Protein AF-A0ABD0RH46-F1 (afdb_monomer)

Sequence (51 aa):
FCLELFSPHRKGETIKACKTETDGRLVMGKHQSYRLSAPSEEEREDWIQAI

Radius of gyration: 13.4 Å; Cα contacts (8 Å, |Δi|>4): 67; chains: 1; bounding box: 29×16×32 Å

Solvent-accessible surface area (backbone atoms only — not comparable to full-atom values): 3229 Å² total; per-residue (Å²): 70,77,52,72,53,65,51,86,90,48,74,86,42,65,44,94,48,72,44,70,47,98,88,68,48,80,41,76,44,83,40,47,54,50,77,47,74,31,96,38,66,68,56,35,49,55,53,61,75,74,106

Organism: Cirrhinus mrigala (NCBI:txid683832)

Structure (mmCIF, N/CA/C/O backbone):
data_AF-A0ABD0RH46-F1
#
_entry.id   AF-A0ABD0RH46-F1
#
loop_
_atom_site.group_PDB
_atom_site.id
_atom_site.type_symbol
_atom_site.label_atom_id
_atom_site.label_alt_id
_atom_site.label_comp_id
_atom_site.label_asym_id
_atom_site.label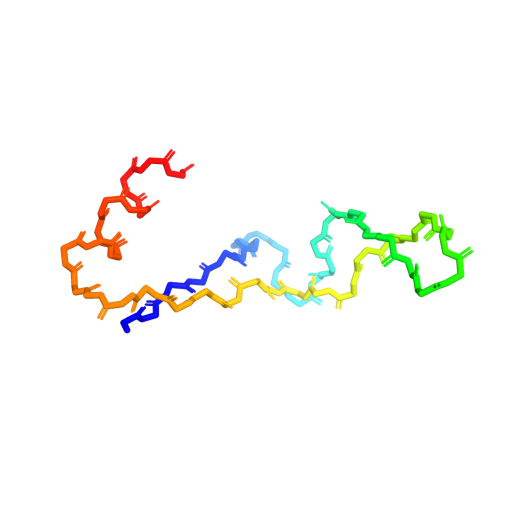_entity_id
_atom_site.label_seq_id
_atom_site.pdb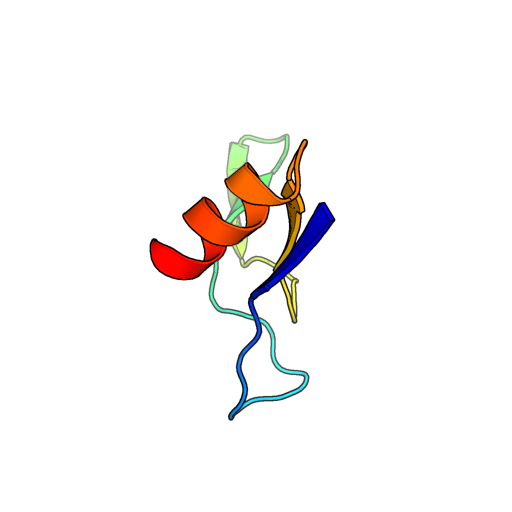x_PDB_ins_code
_atom_site.Cartn_x
_atom_site.Cartn_y
_atom_site.Cartn_z
_atom_site.occupancy
_atom_site.B_iso_or_equiv
_atom_site.auth_seq_id
_atom_site.auth_comp_id
_atom_site.auth_asym_id
_atom_site.auth_atom_id
_atom_site.pdbx_PDB_mode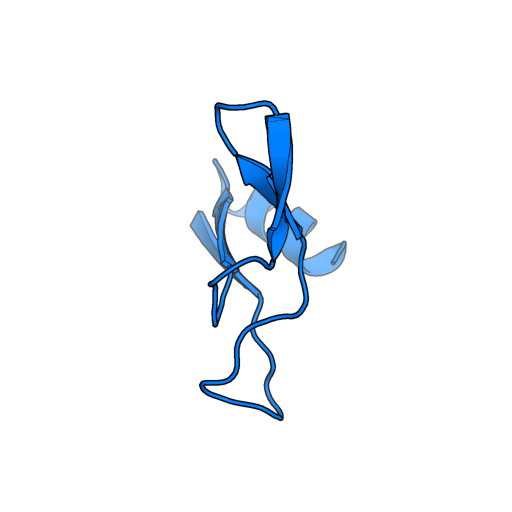l_num
ATOM 1 N N . PHE A 1 1 ? -8.354 7.223 7.004 1.00 93.50 1 PHE A N 1
ATOM 2 C CA . PHE A 1 1 ? -7.801 6.488 8.161 1.00 93.50 1 PHE A CA 1
ATOM 3 C C . PHE A 1 1 ? -6.631 5.652 7.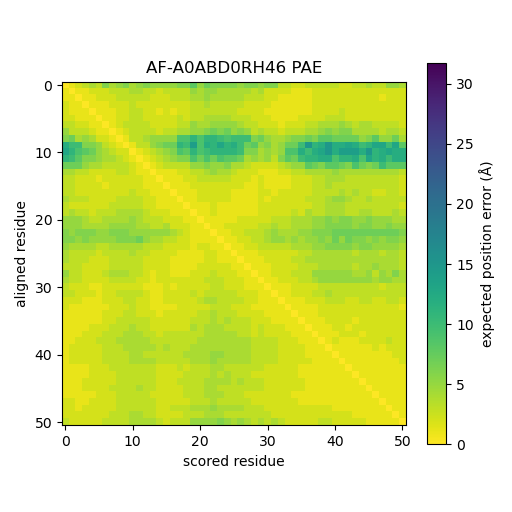668 1.00 93.50 1 PHE A C 1
ATOM 5 O O . PHE A 1 1 ? -6.830 4.894 6.735 1.00 93.50 1 PHE A O 1
ATOM 12 N N . CYS A 1 2 ? -5.406 5.832 8.175 1.00 96.81 2 CYS A N 1
ATOM 13 C CA . CYS A 1 2 ? -4.214 5.250 7.531 1.00 96.81 2 CYS A CA 1
ATOM 14 C C . CYS A 1 2 ? -3.646 4.041 8.282 1.00 96.81 2 CYS A C 1
ATOM 16 O O . CYS A 1 2 ? -3.650 4.036 9.512 1.00 96.81 2 CYS A O 1
ATOM 18 N N . LEU A 1 3 ? -3.092 3.085 7.533 1.00 96.56 3 LEU A N 1
ATOM 19 C CA . LEU A 1 3 ? -2.234 2.002 8.026 1.00 96.56 3 LEU A CA 1
ATOM 20 C C . LEU A 1 3 ? -0.946 1.924 7.187 1.00 96.56 3 LEU A C 1
ATOM 22 O O . LEU A 1 3 ? -0.888 2.458 6.077 1.00 96.56 3 LEU A O 1
ATOM 26 N N . GLU A 1 4 ? 0.099 1.290 7.716 1.00 96.19 4 GLU A N 1
ATOM 27 C CA . GLU A 1 4 ? 1.401 1.200 7.050 1.00 96.19 4 GLU A CA 1
ATOM 28 C C . GLU A 1 4 ? 1.998 -0.204 7.175 1.00 96.19 4 GLU A C 1
ATOM 30 O O . GLU A 1 4 ? 2.209 -0.701 8.278 1.00 96.19 4 GLU A O 1
ATOM 35 N N . LEU A 1 5 ? 2.302 -0.824 6.034 1.00 95.31 5 LEU A N 1
ATOM 36 C CA . LEU A 1 5 ? 3.033 -2.085 5.960 1.00 95.31 5 LEU A CA 1
ATOM 37 C C . LEU A 1 5 ? 4.524 -1.780 5.835 1.00 95.31 5 LEU A C 1
ATOM 39 O O . LEU A 1 5 ? 4.952 -1.141 4.870 1.00 95.31 5 LEU A O 1
ATOM 43 N N . PHE A 1 6 ? 5.318 -2.240 6.796 1.00 94.69 6 PHE A N 1
ATOM 44 C CA . PHE A 1 6 ? 6.765 -2.045 6.823 1.00 94.69 6 PHE A CA 1
ATOM 45 C C . PHE A 1 6 ? 7.473 -3.279 7.386 1.00 94.69 6 PHE A C 1
ATOM 47 O O . PHE A 1 6 ? 6.878 -4.081 8.099 1.00 94.69 6 PHE A O 1
ATOM 54 N N . SER A 1 7 ? 8.762 -3.434 7.075 1.00 93.31 7 SER A N 1
ATOM 55 C CA . SER A 1 7 ? 9.591 -4.481 7.681 1.00 93.31 7 SER A CA 1
ATOM 56 C C . SER A 1 7 ? 10.175 -3.982 9.008 1.00 93.31 7 SER A C 1
ATOM 58 O O . SER A 1 7 ? 11.028 -3.088 8.982 1.00 93.31 7 SER A O 1
ATOM 60 N N . PRO A 1 8 ? 9.784 -4.541 10.169 1.00 90.56 8 PRO A N 1
ATOM 61 C CA . PRO A 1 8 ? 10.303 -4.087 11.459 1.00 90.56 8 PRO A CA 1
ATOM 62 C C . PRO A 1 8 ? 11.784 -4.441 11.645 1.00 90.56 8 PRO A C 1
ATOM 64 O O . PRO A 1 8 ? 12.519 -3.707 12.300 1.00 90.56 8 PRO A O 1
ATOM 67 N N . HIS A 1 9 ? 12.240 -5.539 11.037 1.00 89.12 9 HIS A N 1
ATOM 68 C CA . HIS A 1 9 ? 13.612 -6.032 11.180 1.00 89.12 9 HIS A CA 1
ATOM 69 C C . HIS A 1 9 ? 14.590 -5.427 10.174 1.00 89.12 9 HIS A C 1
ATOM 71 O O . HIS A 1 9 ? 15.796 -5.472 10.397 1.00 89.12 9 HIS A O 1
ATOM 77 N N . ARG A 1 10 ? 14.090 -4.879 9.061 1.00 84.75 10 ARG A N 1
ATOM 78 C CA . ARG A 1 10 ? 14.915 -4.321 7.980 1.00 84.75 10 ARG A CA 1
ATOM 79 C C . ARG A 1 10 ? 14.469 -2.905 7.645 1.00 84.75 10 ARG A C 1
ATOM 81 O O . ARG A 1 10 ? 14.045 -2.599 6.533 1.00 84.75 10 ARG A O 1
ATOM 88 N N . LYS A 1 11 ? 14.515 -2.048 8.665 1.00 81.69 11 LYS A N 1
ATOM 89 C CA . LYS A 1 11 ? 14.130 -0.642 8.554 1.00 81.69 11 LYS A CA 1
ATOM 90 C C . LYS A 1 11 ? 15.000 0.056 7.504 1.00 81.69 11 LYS A C 1
ATOM 92 O O . LYS A 1 11 ? 16.221 0.056 7.617 1.00 81.69 11 LYS A O 1
ATOM 97 N N . GLY A 1 12 ? 14.359 0.671 6.513 1.00 81.44 12 GLY A N 1
ATOM 98 C CA . GLY A 1 12 ? 15.028 1.383 5.419 1.00 81.44 12 GLY A CA 1
ATOM 99 C C . GLY A 1 12 ? 15.321 0.531 4.181 1.00 81.44 12 GLY A C 1
ATOM 100 O O . GLY A 1 12 ? 15.705 1.081 3.150 1.00 81.44 12 GLY A O 1
ATOM 101 N N . GLU A 1 13 ? 15.107 -0.786 4.235 1.00 91.94 13 GLU A N 1
ATOM 102 C CA . GLU A 1 13 ? 15.220 -1.639 3.052 1.00 91.94 13 GLU A CA 1
ATOM 103 C C . GLU A 1 13 ? 13.939 -1.639 2.213 1.00 91.94 13 GLU A C 1
ATOM 105 O O . GLU A 1 13 ? 12.826 -1.491 2.717 1.00 91.94 13 GLU A O 1
ATOM 110 N N . THR A 1 14 ? 14.102 -1.853 0.907 1.00 94.44 14 THR A N 1
ATOM 111 C CA . THR A 1 14 ? 12.985 -2.004 -0.027 1.00 94.44 14 THR A CA 1
ATOM 112 C C . THR A 1 14 ? 12.204 -3.284 0.267 1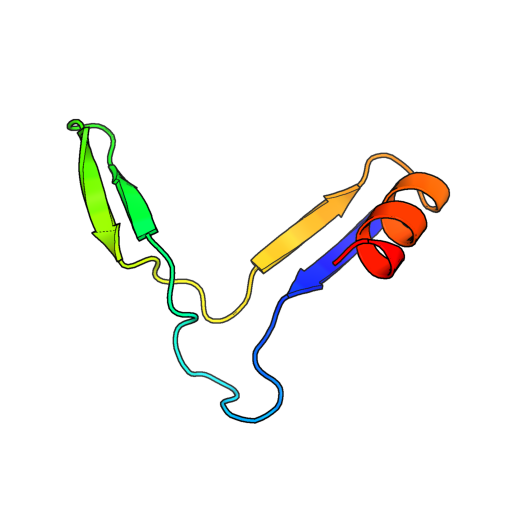.00 94.44 14 THR A C 1
ATOM 114 O O . THR A 1 14 ? 12.766 -4.382 0.317 1.00 94.44 14 THR A O 1
ATOM 117 N N . ILE A 1 15 ? 10.883 -3.161 0.396 1.00 95.19 15 ILE A N 1
ATOM 118 C CA . ILE A 1 15 ? 9.975 -4.300 0.511 1.00 95.19 15 ILE A CA 1
ATOM 119 C C . ILE A 1 15 ? 9.975 -5.065 -0.810 1.00 95.19 15 ILE A C 1
ATOM 121 O O . ILE A 1 15 ? 9.742 -4.502 -1.883 1.00 95.19 15 ILE A O 1
ATOM 125 N N . LYS A 1 16 ? 10.190 -6.379 -0.726 1.00 95.62 16 LYS A N 1
ATOM 126 C CA . LYS A 1 16 ? 10.124 -7.271 -1.882 1.00 95.62 16 LYS A CA 1
ATOM 127 C C . LYS A 1 16 ? 8.694 -7.312 -2.428 1.00 95.62 16 LYS A C 1
ATOM 129 O O . LYS A 1 16 ? 7.824 -7.950 -1.850 1.00 95.62 16 LYS A O 1
ATOM 134 N N . ALA A 1 17 ? 8.483 -6.656 -3.562 1.00 96.88 17 ALA A N 1
ATOM 135 C CA . ALA A 1 17 ? 7.213 -6.598 -4.277 1.00 96.88 17 ALA A CA 1
ATOM 136 C C . ALA A 1 17 ? 7.459 -6.429 -5.784 1.00 96.88 17 ALA A C 1
ATOM 138 O O . ALA A 1 17 ? 8.573 -6.097 -6.202 1.00 96.88 17 ALA A O 1
ATOM 139 N N . CYS A 1 18 ? 6.419 -6.608 -6.597 1.00 97.38 18 CYS A N 1
ATOM 140 C CA . CYS A 1 18 ? 6.445 -6.282 -8.021 1.00 97.38 18 CYS A CA 1
ATOM 141 C C . CYS A 1 18 ? 5.262 -5.385 -8.395 1.00 97.38 18 CYS A C 1
ATOM 143 O O . CYS A 1 18 ? 4.245 -5.369 -7.704 1.00 97.38 18 CYS A O 1
ATOM 145 N N . LYS A 1 19 ? 5.415 -4.622 -9.475 1.00 97.56 19 LYS A N 1
ATOM 146 C CA . LYS A 1 19 ? 4.338 -3.853 -10.099 1.00 97.56 19 LYS A CA 1
ATOM 147 C C . LYS A 1 19 ? 4.498 -3.863 -11.613 1.00 97.56 19 LYS A C 1
ATOM 149 O O . LYS A 1 19 ? 5.593 -4.103 -12.120 1.00 97.56 19 LYS A O 1
ATOM 154 N N . THR A 1 20 ? 3.423 -3.539 -12.310 1.00 98.12 20 THR A N 1
ATOM 155 C CA . THR A 1 20 ? 3.445 -3.327 -13.757 1.00 98.12 20 THR A CA 1
ATOM 156 C C . THR A 1 20 ? 3.698 -1.848 -14.050 1.00 98.12 20 THR A C 1
ATOM 158 O O . THR A 1 20 ? 3.118 -0.972 -13.404 1.00 98.12 20 THR A O 1
ATOM 161 N N . GLU A 1 21 ? 4.596 -1.550 -14.984 1.00 96.62 21 GLU A N 1
ATOM 162 C CA . GLU A 1 21 ? 4.767 -0.203 -15.537 1.00 96.62 21 GLU A CA 1
ATOM 163 C C . GLU A 1 21 ? 3.740 0.073 -16.642 1.00 96.62 21 GLU A C 1
ATOM 165 O O . GLU A 1 21 ? 3.024 -0.817 -17.096 1.00 96.62 21 GLU A O 1
ATOM 170 N N . THR A 1 22 ? 3.630 1.331 -17.069 1.00 96.94 22 THR A N 1
ATOM 171 C CA . THR A 1 22 ? 2.662 1.752 -18.098 1.00 96.94 22 THR A CA 1
ATOM 172 C C . THR A 1 22 ? 2.875 1.064 -19.447 1.00 96.94 22 THR A C 1
ATOM 174 O O . THR A 1 22 ? 1.949 0.998 -20.246 1.00 96.94 22 THR A O 1
ATOM 177 N N . ASP A 1 23 ? 4.080 0.552 -19.698 1.00 96.94 23 ASP A N 1
ATOM 178 C CA . ASP A 1 23 ? 4.447 -0.220 -20.889 1.00 96.94 23 ASP A CA 1
ATOM 179 C C . ASP A 1 23 ? 4.150 -1.729 -20.759 1.00 96.94 23 ASP A C 1
ATOM 181 O O . ASP A 1 23 ? 4.445 -2.499 -21.671 1.00 96.94 23 ASP A O 1
ATOM 185 N N . GLY A 1 24 ? 3.563 -2.167 -19.639 1.00 97.12 24 GLY A N 1
ATOM 186 C CA . GLY A 1 24 ? 3.208 -3.563 -19.382 1.00 97.12 24 GLY A CA 1
ATOM 187 C C . GLY A 1 24 ? 4.324 -4.407 -18.761 1.00 97.12 24 GLY A C 1
ATOM 188 O O . GLY A 1 24 ? 4.098 -5.578 -18.453 1.00 97.12 24 GLY A O 1
ATOM 189 N N . ARG A 1 25 ? 5.521 -3.854 -18.531 1.00 98.00 25 ARG A N 1
ATOM 190 C CA . ARG A 1 25 ? 6.633 -4.605 -17.937 1.00 98.00 25 ARG A CA 1
ATOM 191 C C . ARG A 1 25 ? 6.446 -4.806 -16.433 1.00 98.00 25 ARG A C 1
ATOM 193 O O . ARG A 1 25 ? 6.133 -3.866 -15.705 1.00 98.00 25 ARG A O 1
ATOM 200 N N .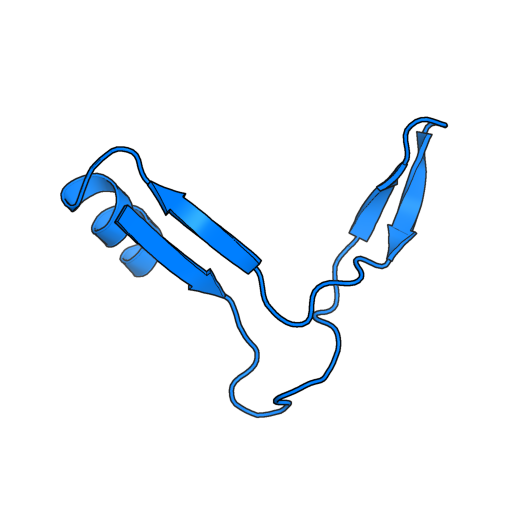 LEU A 1 26 ? 6.738 -6.015 -15.948 1.00 97.81 26 LEU A N 1
ATOM 201 C CA . LEU A 1 26 ? 6.861 -6.290 -14.515 1.00 97.81 26 LEU A CA 1
ATOM 202 C C . LEU A 1 26 ? 8.218 -5.818 -13.985 1.00 97.81 26 LEU A C 1
ATOM 204 O O . LEU A 1 26 ? 9.270 -6.227 -14.476 1.00 97.81 26 LEU A O 1
ATOM 208 N N . VAL A 1 27 ? 8.189 -4.983 -12.951 1.00 97.69 27 VAL A N 1
ATOM 209 C CA . VAL A 1 27 ? 9.378 -4.428 -12.293 1.00 97.69 27 VAL A CA 1
ATOM 210 C C . VAL A 1 27 ? 9.286 -4.570 -10.777 1.00 97.69 27 VAL A C 1
ATOM 212 O O . VAL A 1 27 ? 8.200 -4.704 -10.211 1.00 97.69 27 VAL A O 1
ATOM 215 N N . MET A 1 28 ? 10.432 -4.514 -10.097 1.00 97.00 28 MET A N 1
ATOM 216 C CA . MET A 1 28 ? 10.481 -4.520 -8.635 1.00 97.00 28 MET A CA 1
ATOM 217 C C . MET A 1 28 ? 9.899 -3.219 -8.059 1.00 97.00 28 MET A C 1
ATOM 219 O O . MET A 1 28 ? 10.177 -2.121 -8.551 1.00 97.00 28 MET A O 1
ATOM 223 N N . GLY A 1 29 ? 9.100 -3.346 -6.997 1.00 95.50 29 GLY A N 1
ATOM 224 C CA . GLY A 1 29 ? 8.626 -2.206 -6.215 1.00 95.50 29 GLY A CA 1
ATOM 225 C C . GLY A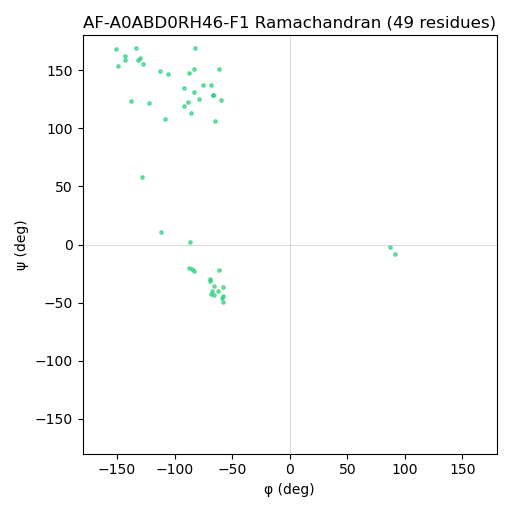 1 29 ? 9.789 -1.434 -5.581 1.00 95.50 29 GLY A C 1
ATOM 226 O O . GLY A 1 29 ? 10.839 -2.000 -5.298 1.00 95.50 29 GLY A O 1
ATOM 227 N N . LYS A 1 30 ? 9.608 -0.128 -5.362 1.00 96.12 30 LYS A N 1
ATOM 228 C CA . LYS A 1 30 ? 10.638 0.763 -4.782 1.00 96.12 30 LYS A CA 1
ATOM 229 C C . LYS A 1 30 ? 10.281 1.269 -3.380 1.00 96.12 30 LYS A C 1
ATOM 231 O O . LYS A 1 30 ? 10.907 2.191 -2.871 1.00 96.12 30 LYS A O 1
ATOM 236 N N . HIS A 1 31 ? 9.244 0.698 -2.777 1.00 96.38 31 HIS A N 1
ATOM 237 C CA . HIS A 1 31 ? 8.711 1.133 -1.494 1.00 96.38 31 HIS A CA 1
ATOM 238 C C . HIS A 1 31 ? 9.499 0.521 -0.336 1.00 96.38 31 HIS A C 1
ATOM 240 O O . HIS A 1 31 ? 9.704 -0.689 -0.303 1.00 96.38 31 HIS A O 1
ATOM 246 N N . GLN A 1 32 ? 9.899 1.349 0.630 1.00 95.88 32 GLN A N 1
ATOM 247 C CA . GLN A 1 32 ? 10.386 0.888 1.941 1.00 95.88 32 GLN A CA 1
ATOM 248 C C . GLN A 1 32 ? 9.219 0.596 2.899 1.00 95.88 32 GLN A C 1
ATOM 250 O O . GLN A 1 32 ? 9.348 -0.196 3.830 1.00 95.88 32 GLN A O 1
ATOM 255 N N . SER A 1 33 ? 8.068 1.216 2.637 1.00 96.00 33 SER A N 1
ATOM 256 C CA . SER A 1 33 ? 6.795 0.955 3.290 1.00 96.00 33 SER A CA 1
ATOM 257 C C . SER A 1 33 ? 5.629 1.222 2.339 1.00 96.00 33 SER A C 1
ATOM 259 O O . SER A 1 33 ? 5.735 2.023 1.402 1.00 96.00 33 SER A O 1
ATOM 261 N N . TYR A 1 34 ? 4.510 0.543 2.576 1.00 96.62 34 TYR A N 1
ATOM 262 C CA . TYR A 1 34 ? 3.247 0.799 1.889 1.00 96.62 34 TYR A CA 1
ATOM 263 C C . TYR A 1 34 ? 2.274 1.450 2.857 1.00 96.62 34 TYR A C 1
ATOM 265 O O . TYR A 1 34 ? 1.750 0.793 3.752 1.00 96.62 34 TYR A O 1
ATOM 273 N N . ARG A 1 35 ? 2.022 2.745 2.663 1.00 96.88 35 ARG A N 1
ATOM 274 C CA . ARG A 1 35 ? 0.969 3.458 3.381 1.00 96.88 35 ARG A CA 1
ATOM 275 C C . ARG A 1 35 ? -0.339 3.345 2.612 1.00 96.88 35 ARG A C 1
ATOM 277 O O . ARG A 1 35 ? -0.412 3.752 1.455 1.00 96.88 35 ARG A O 1
ATOM 284 N N . LEU A 1 36 ? -1.354 2.817 3.278 1.00 97.25 36 LEU A N 1
ATOM 285 C CA . LEU A 1 36 ? -2.699 2.635 2.751 1.00 97.25 36 LEU A CA 1
ATOM 286 C C . LEU A 1 36 ? -3.650 3.558 3.514 1.00 97.25 36 LEU A C 1
ATOM 288 O O . LEU A 1 36 ? -3.430 3.859 4.690 1.00 97.25 36 LEU A O 1
ATOM 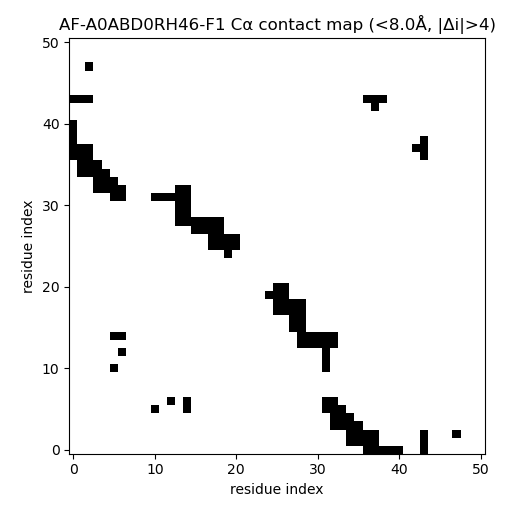292 N N . SER A 1 37 ? -4.704 4.014 2.845 1.00 97.81 37 SER A N 1
ATOM 293 C CA . SER A 1 37 ? -5.764 4.808 3.462 1.00 97.81 37 SER A CA 1
ATOM 294 C C . SER A 1 37 ? -7.095 4.103 3.272 1.00 97.81 37 SER A C 1
ATOM 296 O O . SER A 1 37 ? -7.518 3.892 2.141 1.00 97.81 37 SER A O 1
ATOM 298 N N . ALA A 1 38 ? -7.759 3.807 4.381 1.00 97.62 38 ALA A N 1
ATOM 299 C CA . ALA A 1 38 ? -9.127 3.335 4.420 1.00 97.62 38 ALA A CA 1
ATOM 300 C C . ALA A 1 38 ? -10.126 4.518 4.465 1.00 97.62 38 ALA A C 1
ATOM 302 O O . ALA A 1 38 ? -9.816 5.564 5.071 1.00 97.62 38 ALA A O 1
ATOM 303 N N . PRO A 1 39 ? -11.315 4.354 3.856 1.00 97.50 39 PRO A N 1
ATOM 304 C CA . PRO A 1 39 ? -12.444 5.285 3.925 1.00 97.50 39 PRO A CA 1
ATOM 305 C C . PRO A 1 39 ? -12.950 5.578 5.345 1.00 97.50 39 PRO A C 1
ATOM 307 O O . PRO A 1 39 ? -13.304 6.722 5.632 1.00 97.50 39 PRO A O 1
ATOM 310 N N . SER A 1 40 ? -12.945 4.589 6.243 1.00 98.25 40 SER A N 1
ATOM 311 C CA . SER A 1 40 ? -13.436 4.704 7.626 1.00 98.25 40 SER A CA 1
ATOM 312 C C . SER A 1 40 ? -12.462 4.092 8.645 1.00 98.25 40 SER A C 1
ATOM 314 O O . SER A 1 40 ? -11.473 3.455 8.275 1.00 98.25 40 SER A O 1
ATOM 316 N N . GLU A 1 41 ? -12.702 4.335 9.937 1.00 98.12 41 GLU A N 1
ATOM 317 C CA . GLU A 1 41 ? -11.928 3.708 11.017 1.00 98.12 41 GLU A CA 1
ATOM 318 C C . GLU A 1 41 ? -12.187 2.206 11.111 1.00 98.12 41 GLU A C 1
ATOM 320 O O . GLU A 1 41 ? -11.236 1.443 11.246 1.00 98.12 41 GLU A O 1
ATOM 325 N N . GLU A 1 42 ? -13.454 1.807 10.996 1.00 98.31 42 GLU A N 1
ATOM 326 C CA . GLU A 1 42 ? -13.887 0.407 11.005 1.00 98.31 42 GLU A CA 1
ATOM 327 C C . GLU A 1 42 ? -13.199 -0.375 9.885 1.00 98.31 42 GLU A C 1
ATOM 329 O O . GLU A 1 42 ? -12.521 -1.360 10.150 1.00 98.31 42 GLU A O 1
ATOM 334 N N . GLU A 1 43 ? -13.222 0.153 8.657 1.00 98.19 43 GLU A N 1
ATOM 335 C CA . GLU A 1 43 ? -12.574 -0.517 7.531 1.00 98.19 43 GLU A CA 1
ATOM 336 C C . GLU A 1 43 ? -11.046 -0.569 7.710 1.00 98.19 43 GLU A C 1
ATOM 338 O O . GLU A 1 43 ? -10.419 -1.567 7.367 1.00 98.19 43 GLU A O 1
ATOM 343 N N . ARG A 1 44 ? -10.414 0.469 8.289 1.00 98.06 44 ARG A N 1
ATOM 344 C CA . ARG A 1 44 ? -8.978 0.415 8.626 1.00 98.06 44 ARG A CA 1
ATOM 345 C C . ARG A 1 44 ? -8.689 -0.745 9.579 1.00 98.06 44 ARG A C 1
ATOM 347 O O . ARG A 1 44 ? -7.688 -1.427 9.384 1.00 98.06 44 ARG A O 1
ATOM 354 N N . GLU A 1 45 ? -9.502 -0.914 10.618 1.00 98.12 45 GLU A N 1
ATOM 355 C CA . GLU A 1 45 ? -9.319 -1.975 11.612 1.00 98.12 45 GLU A CA 1
ATOM 356 C C . GLU A 1 45 ? -9.524 -3.357 10.988 1.00 98.12 45 GLU A C 1
ATOM 358 O O . GLU A 1 45 ? -8.675 -4.226 11.169 1.00 98.12 45 GLU A O 1
ATOM 363 N N . ASP A 1 46 ? -10.555 -3.524 10.158 1.00 98.19 46 ASP A N 1
ATOM 364 C CA . ASP A 1 46 ? -10.793 -4.764 9.412 1.00 98.19 46 ASP A CA 1
ATOM 365 C C . ASP A 1 46 ? -9.593 -5.125 8.521 1.00 98.19 46 ASP A C 1
ATOM 367 O O . ASP A 1 46 ? -9.130 -6.268 8.525 1.00 98.19 46 ASP A O 1
ATOM 371 N N . TRP A 1 47 ? -9.029 -4.142 7.807 1.00 98.12 47 TRP A N 1
ATOM 372 C CA . TRP A 1 47 ? -7.806 -4.332 7.020 1.00 98.12 47 TRP A CA 1
ATOM 373 C C . TRP A 1 47 ? -6.604 -4.720 7.891 1.00 98.12 47 TRP A C 1
ATOM 375 O O . TRP A 1 47 ? -5.819 -5.567 7.476 1.00 98.12 47 TRP A O 1
ATOM 385 N N . ILE A 1 48 ? -6.439 -4.122 9.076 1.00 97.38 48 ILE A N 1
ATOM 386 C CA . ILE A 1 48 ? -5.332 -4.445 9.993 1.00 97.38 48 ILE A CA 1
ATOM 387 C C . ILE A 1 48 ? -5.474 -5.863 10.557 1.00 97.38 48 ILE A C 1
ATOM 389 O O . ILE A 1 48 ? -4.474 -6.561 10.666 1.00 97.38 48 ILE A O 1
ATOM 393 N N . GLN A 1 49 ? -6.687 -6.296 10.904 1.00 97.75 49 GLN A N 1
ATOM 394 C CA . GLN A 1 49 ? -6.945 -7.639 11.43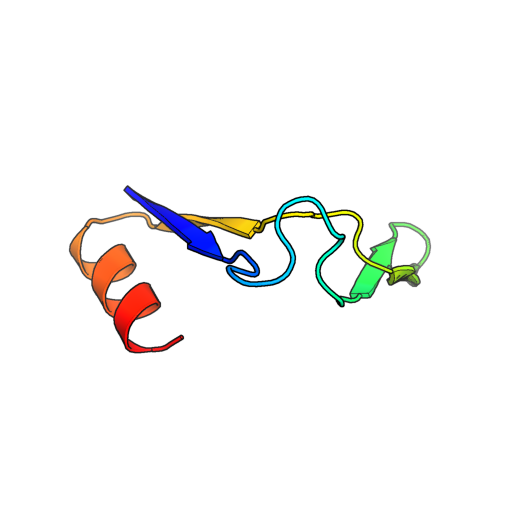8 1.00 97.75 49 GLN A CA 1
ATOM 395 C C . GLN A 1 49 ? -6.754 -8.737 10.381 1.00 97.75 49 GLN A C 1
ATOM 397 O O . GLN A 1 49 ? -6.397 -9.865 10.719 1.00 97.75 49 GLN A O 1
ATOM 402 N N . ALA A 1 50 ? -7.022 -8.426 9.110 1.00 97.50 50 ALA A N 1
ATOM 403 C CA . ALA A 1 50 ? -6.961 -9.392 8.016 1.00 97.50 50 ALA A CA 1
ATOM 404 C C . ALA A 1 50 ? -5.558 -9.594 7.408 1.00 97.50 50 ALA A C 1
ATOM 406 O O . ALA A 1 50 ? -5.347 -10.605 6.733 1.00 97.50 50 ALA A O 1
ATOM 407 N N . ILE A 1 51 ? -4.635 -8.640 7.589 1.00 94.88 51 ILE A N 1
ATOM 408 C CA . ILE A 1 51 ? -3.262 -8.659 7.039 1.00 94.88 51 ILE A CA 1
ATOM 409 C C . ILE A 1 51 ? -2.282 -9.281 8.037 1.00 94.88 51 ILE A C 1
ATOM 411 O O . ILE A 1 51 ? -1.481 -10.137 7.591 1.00 94.88 51 ILE A O 1
#

pLDDT: mean 95.6, std 3.78, range [81.44, 98.31]

Nearest PDB structures (foldseek):
  1fhx-assembly2_B  TM=9.672E-01  e=9.598E-05  Mus musculus
  4kax-assembly1_B  TM=9.964E-01  e=1.615E-04  Homo sapiens
  1u2b-assembly1_A  TM=9.693E-01  e=1.024E-04  Mus musculus
  2r0d-assembly2_B  TM=1.002E+00  e=1.615E-04  Mus musculus
  1u29-assembly1_A  TM=9.604E-01  e=3.526E-04  Mus musculus

InterPro domains:
  IPR001849 Pleckstrin homology domain [PS50003] (1-51)
  IPR011993 PH-like domain superfamily [G3DSA:2.30.29.30] (1-51)

Foldseek 3Di:
DKDKAADPVDQPDFDFDWDADPVRDIDTDRDNMDMDDDPDPVVVVVVVVVD

Mean predicted aligned error: 2.99 Å

Secondary structure (DSSP, 8-state):
-EEEEE-SSSTTSPP--EEE-TTS-EEE---SEEEEE-SSHHHHHHHHHH-